Protein AF-A0A2R9UAW4-F1 (afdb_monomer_lite)

pLDDT: mean 74.95, std 17.15, range [38.56, 96.44]

Foldseek 3Di:
DDDDDDDPPPDPDPPPPVPPVVVCVVVVNDDDDDPVRVVVVVVVQVVCCVVPVDRPCVVVVVPDD

Sequence (65 aa):
MARHSRSSFTGRFVTSHKGSLQRRIAAGEADPISDRERAQLQEIRQTYIRRFGVDPEAQTVSKTA

Structure (mmCIF, N/CA/C/O backbone):
data_AF-A0A2R9UAW4-F1
#
_entry.id   AF-A0A2R9UAW4-F1
#
loop_
_atom_site.group_PDB
_atom_site.id
_atom_site.type_symbol
_atom_site.label_atom_id
_atom_site.label_alt_id
_atom_site.label_comp_id
_atom_site.label_asym_id
_atom_site.label_entity_id
_atom_site.label_seq_id
_atom_site.pdbx_PDB_ins_code
_atom_site.Cartn_x
_atom_site.Cartn_y
_atom_site.Cartn_z
_atom_site.occupancy
_atom_site.B_iso_or_equiv
_atom_site.auth_seq_id
_atom_site.auth_comp_id
_atom_site.auth_asym_id
_atom_site.auth_atom_id
_atom_site.pdbx_PDB_model_num
ATOM 1 N N . MET A 1 1 ? 10.717 58.895 6.215 1.00 40.56 1 MET A N 1
ATOM 2 C CA . MET A 1 1 ? 10.840 57.612 6.945 1.00 40.56 1 MET A CA 1
ATOM 3 C C . MET A 1 1 ? 10.096 56.533 6.158 1.00 40.56 1 MET A C 1
ATOM 5 O O . MET A 1 1 ? 8.905 56.368 6.363 1.00 40.56 1 MET A O 1
ATOM 9 N N . ALA A 1 2 ? 10.748 55.861 5.203 1.00 46.66 2 ALA A N 1
ATOM 10 C CA . ALA A 1 2 ? 10.119 54.812 4.391 1.00 46.66 2 ALA A CA 1
ATOM 11 C C . ALA A 1 2 ? 10.644 53.443 4.844 1.00 46.66 2 ALA A C 1
ATOM 13 O O . ALA A 1 2 ? 11.797 53.101 4.598 1.00 46.66 2 ALA A O 1
ATOM 14 N N . ARG A 1 3 ? 9.805 52.682 5.550 1.00 59.34 3 ARG A N 1
ATOM 15 C CA . ARG A 1 3 ? 10.060 51.284 5.907 1.00 59.34 3 ARG A CA 1
ATOM 16 C C . ARG A 1 3 ? 9.227 50.416 4.976 1.00 59.34 3 ARG A C 1
ATOM 18 O O . ARG A 1 3 ? 8.011 50.414 5.107 1.00 59.34 3 ARG A O 1
ATOM 25 N N . HIS A 1 4 ? 9.863 49.680 4.071 1.00 50.34 4 HIS A N 1
ATOM 26 C CA . HIS A 1 4 ? 9.212 48.560 3.396 1.00 50.34 4 HIS A CA 1
ATOM 27 C C . HIS A 1 4 ? 10.071 47.310 3.566 1.00 50.34 4 HIS A C 1
ATOM 29 O O . HIS A 1 4 ? 11.252 47.272 3.225 1.00 50.34 4 HIS A O 1
ATOM 35 N N . SER A 1 5 ? 9.440 46.336 4.212 1.00 53.59 5 SER A N 1
ATOM 36 C CA . SER A 1 5 ? 9.981 45.078 4.704 1.00 53.59 5 SER A CA 1
ATOM 37 C C . SER A 1 5 ? 10.450 44.182 3.558 1.00 53.59 5 SER A C 1
ATOM 39 O O . SER A 1 5 ? 9.687 43.901 2.636 1.00 53.59 5 SER A O 1
ATOM 41 N N . ARG A 1 6 ? 11.684 43.672 3.639 1.00 57.81 6 ARG A N 1
ATOM 42 C CA . ARG A 1 6 ? 12.139 42.540 2.821 1.00 57.81 6 ARG A CA 1
ATOM 43 C C . ARG A 1 6 ? 11.524 41.259 3.383 1.00 57.81 6 ARG A C 1
ATOM 45 O O . ARG A 1 6 ? 11.962 40.773 4.417 1.00 57.81 6 ARG A O 1
ATOM 52 N N . SER A 1 7 ? 10.535 40.710 2.689 1.00 54.12 7 SER A N 1
ATOM 53 C CA . SER A 1 7 ? 10.052 39.344 2.906 1.00 54.12 7 SER A CA 1
ATOM 54 C C . SER A 1 7 ? 10.551 38.468 1.759 1.00 54.12 7 SER A C 1
ATOM 56 O O . SER A 1 7 ? 9.892 38.328 0.731 1.00 54.12 7 SER A O 1
ATOM 58 N N . SER A 1 8 ? 11.744 37.900 1.916 1.00 58.53 8 SER A N 1
ATOM 59 C CA . SER A 1 8 ? 12.258 36.829 1.059 1.00 58.53 8 SER A CA 1
ATOM 60 C C . SER A 1 8 ? 11.480 35.542 1.338 1.00 58.53 8 SER A C 1
ATOM 62 O O . SER A 1 8 ? 11.788 34.806 2.272 1.00 58.53 8 SER A O 1
ATOM 64 N N . PHE A 1 9 ? 10.447 35.298 0.533 1.00 55.28 9 PHE A N 1
ATOM 65 C CA . PHE A 1 9 ? 9.661 34.069 0.539 1.00 55.28 9 PHE A CA 1
ATOM 66 C C . PHE A 1 9 ? 10.483 32.938 -0.097 1.00 55.28 9 PHE A C 1
ATOM 68 O O . PHE A 1 9 ? 10.482 32.754 -1.313 1.00 55.28 9 PHE A O 1
ATOM 75 N N . THR A 1 10 ? 11.226 32.180 0.708 1.00 61.09 10 THR A N 1
ATOM 76 C CA . THR A 1 10 ? 11.902 30.951 0.268 1.00 61.09 10 THR A CA 1
ATOM 77 C C . THR A 1 10 ? 10.914 29.785 0.268 1.00 61.09 10 THR A C 1
ATOM 79 O O . THR A 1 10 ? 10.976 28.868 1.084 1.00 61.09 10 THR A O 1
ATOM 82 N N . GLY A 1 11 ? 9.970 29.813 -0.673 1.00 54.56 11 GLY A N 1
ATOM 83 C CA . GLY A 1 11 ? 9.132 28.657 -0.971 1.00 54.56 11 GLY A CA 1
ATOM 84 C C . GLY A 1 11 ? 9.967 27.566 -1.646 1.00 54.56 11 GLY A C 1
ATOM 85 O O . GLY A 1 11 ? 10.450 27.752 -2.761 1.00 54.56 11 GLY A O 1
ATOM 86 N N . ARG A 1 12 ? 10.147 26.413 -0.990 1.00 57.50 12 ARG A N 1
ATOM 87 C CA . ARG A 1 12 ? 10.682 25.206 -1.639 1.00 57.50 12 ARG A CA 1
ATOM 88 C C . ARG A 1 12 ? 9.630 24.703 -2.630 1.00 57.50 12 ARG A C 1
ATOM 90 O O . ARG A 1 12 ? 8.667 24.052 -2.238 1.00 57.50 12 ARG A O 1
ATOM 97 N N . PHE A 1 13 ? 9.812 25.017 -3.910 1.00 52.41 13 PHE A N 1
ATOM 98 C CA . PHE A 1 13 ? 8.998 24.467 -4.990 1.00 52.41 13 PHE A CA 1
ATOM 99 C C . PHE A 1 13 ? 9.217 22.950 -5.066 1.00 52.41 13 PHE A C 1
ATOM 101 O O . PHE A 1 13 ? 10.248 22.485 -5.547 1.00 52.41 13 PHE A O 1
ATOM 108 N N . VAL A 1 14 ? 8.254 22.165 -4.581 1.00 59.66 14 VAL A N 1
ATOM 109 C CA . VAL A 1 14 ? 8.195 20.730 -4.879 1.00 59.66 14 VAL A CA 1
ATOM 110 C C . VAL A 1 14 ? 7.673 20.627 -6.308 1.00 59.66 14 VAL A C 1
ATOM 112 O O . VAL A 1 14 ? 6.488 20.840 -6.562 1.00 59.66 14 VAL A O 1
ATOM 115 N N . THR A 1 15 ? 8.567 20.397 -7.269 1.00 58.03 15 THR A N 1
ATOM 116 C CA . THR A 1 15 ? 8.181 20.241 -8.673 1.00 58.03 15 THR A CA 1
ATOM 117 C C . THR A 1 15 ? 7.309 18.994 -8.788 1.00 58.03 15 THR A C 1
ATOM 119 O O . THR A 1 15 ? 7.770 17.860 -8.663 1.00 58.03 15 THR A O 1
ATOM 122 N N . SER A 1 16 ? 6.007 19.209 -8.964 1.00 56.00 16 SER A N 1
ATOM 123 C CA . SER A 1 16 ? 5.008 18.158 -9.137 1.00 56.00 16 SER A CA 1
ATOM 124 C C . SER A 1 16 ? 5.320 17.383 -10.425 1.00 56.00 16 SER A C 1
ATOM 126 O O . SER A 1 16 ? 4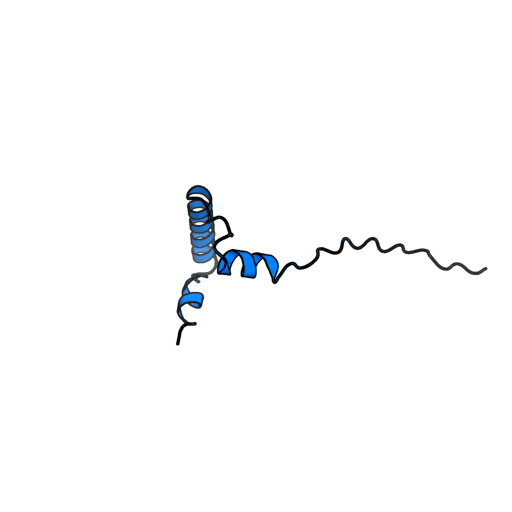.867 17.734 -11.514 1.00 56.00 16 SER A O 1
ATOM 128 N N . HIS A 1 17 ? 6.102 16.312 -10.300 1.00 58.53 17 HIS A N 1
ATOM 129 C CA . HIS A 1 17 ? 6.458 15.369 -11.362 1.00 58.53 17 HIS A CA 1
ATOM 130 C C . HIS A 1 17 ? 5.288 14.423 -11.686 1.00 58.53 17 HIS A C 1
ATOM 132 O O . HIS A 1 17 ? 5.450 13.209 -11.786 1.00 58.53 17 HIS A O 1
ATOM 138 N N . LYS A 1 18 ? 4.078 14.970 -11.862 1.00 58.38 18 LYS A N 1
ATOM 139 C CA . LYS A 1 18 ? 2.870 14.181 -12.158 1.00 58.38 18 LYS A CA 1
ATOM 140 C C . LYS A 1 18 ? 3.027 13.288 -13.401 1.00 58.38 18 LYS A C 1
ATOM 142 O O . LYS A 1 18 ? 2.381 12.252 -13.468 1.00 58.38 18 LYS A O 1
ATOM 147 N N . GLY A 1 19 ? 3.915 13.640 -14.338 1.00 68.12 19 GLY A N 1
ATOM 148 C CA . GLY A 1 19 ? 4.142 12.877 -15.571 1.00 68.12 19 GLY A CA 1
ATOM 149 C C . GLY A 1 19 ? 5.290 11.857 -15.551 1.00 68.12 19 GLY A C 1
ATOM 150 O O . GLY A 1 19 ? 5.249 10.908 -16.330 1.00 68.12 19 GLY A O 1
ATOM 151 N N . SER A 1 20 ? 6.317 12.004 -14.702 1.00 77.69 20 SER A N 1
ATOM 152 C CA . SER A 1 20 ? 7.499 11.124 -14.799 1.00 77.69 20 SER A CA 1
ATOM 153 C C . SER A 1 20 ? 7.230 9.730 -14.242 1.00 77.69 20 SER A C 1
ATOM 155 O O . SER A 1 20 ? 7.644 8.745 -14.846 1.00 77.69 20 SER A O 1
ATOM 157 N N . LEU A 1 21 ? 6.481 9.630 -13.140 1.00 77.44 21 LEU A N 1
ATOM 158 C CA . LEU A 1 21 ? 6.089 8.343 -12.573 1.00 77.44 21 LEU A CA 1
ATOM 159 C C . LEU A 1 21 ? 5.133 7.596 -13.506 1.00 77.44 21 LEU A C 1
ATOM 161 O O . LEU A 1 21 ? 5.363 6.430 -13.792 1.00 77.44 21 LEU A O 1
ATOM 165 N N . GLN A 1 22 ? 4.105 8.270 -14.033 1.00 80.00 22 GLN A N 1
ATOM 166 C CA . GLN A 1 22 ? 3.171 7.661 -14.987 1.00 80.00 22 GLN A CA 1
ATOM 167 C C . GLN A 1 22 ? 3.893 7.141 -16.231 1.00 80.00 22 GLN A C 1
ATOM 169 O O . GLN A 1 22 ? 3.624 6.025 -16.667 1.00 80.00 22 GLN A O 1
ATOM 174 N N . ARG A 1 23 ? 4.854 7.910 -16.765 1.00 82.06 23 ARG A N 1
ATOM 175 C CA . ARG A 1 23 ? 5.693 7.465 -17.883 1.00 82.06 23 ARG A CA 1
ATOM 176 C C . ARG A 1 23 ? 6.514 6.228 -17.517 1.00 82.06 23 ARG A C 1
ATOM 178 O O . ARG A 1 23 ? 6.581 5.312 -18.323 1.00 82.06 23 ARG A O 1
ATOM 185 N N . ARG A 1 24 ? 7.103 6.179 -16.318 1.00 79.75 24 ARG A N 1
ATOM 186 C CA . ARG A 1 24 ? 7.854 5.005 -15.842 1.00 79.75 24 ARG A CA 1
ATOM 187 C C . ARG A 1 24 ? 6.963 3.781 -15.652 1.00 79.75 24 ARG A C 1
ATOM 189 O O . ARG A 1 24 ? 7.351 2.703 -16.071 1.00 79.75 24 ARG A O 1
ATOM 196 N N . ILE A 1 25 ? 5.762 3.949 -15.095 1.00 78.00 25 ILE A N 1
ATOM 197 C CA . ILE A 1 25 ? 4.779 2.865 -14.954 1.00 78.00 25 ILE A CA 1
ATOM 198 C C . ILE A 1 25 ? 4.383 2.333 -16.335 1.00 78.00 25 ILE A C 1
ATOM 200 O O . ILE A 1 25 ? 4.446 1.130 -16.561 1.00 78.00 25 ILE A O 1
ATOM 204 N N . ALA A 1 26 ? 4.036 3.218 -17.276 1.00 80.44 26 ALA A N 1
ATOM 205 C CA . ALA A 1 26 ? 3.670 2.829 -18.639 1.00 80.44 26 ALA A CA 1
ATOM 206 C C . ALA A 1 26 ? 4.827 2.162 -19.403 1.00 80.44 26 ALA A C 1
ATOM 208 O O . ALA A 1 26 ? 4.587 1.304 -20.245 1.00 80.44 26 ALA A O 1
ATOM 209 N N . ALA A 1 27 ? 6.070 2.546 -19.103 1.00 85.00 27 ALA A N 1
ATOM 210 C CA . ALA A 1 27 ? 7.274 1.958 -19.680 1.00 85.00 27 ALA A CA 1
ATOM 211 C C . ALA A 1 27 ? 7.741 0.668 -18.973 1.00 85.00 27 ALA A C 1
ATOM 213 O O . ALA A 1 27 ? 8.688 0.053 -19.445 1.00 85.00 27 ALA A O 1
ATOM 214 N N . GLY A 1 28 ? 7.122 0.258 -17.856 1.00 80.81 28 GLY A N 1
ATOM 215 C CA . GLY A 1 28 ? 7.579 -0.888 -17.053 1.00 80.81 28 GLY A CA 1
ATOM 216 C C . GLY A 1 28 ? 8.847 -0.632 -16.222 1.00 80.81 28 GLY A C 1
ATOM 217 O O . GLY A 1 28 ? 9.386 -1.552 -15.625 1.00 80.81 28 GLY A O 1
ATOM 218 N N . GLU A 1 29 ? 9.293 0.622 -16.146 1.00 83.00 29 GLU A N 1
ATOM 219 C CA . GLU A 1 29 ? 10.512 1.097 -15.462 1.00 83.00 29 GLU A CA 1
ATOM 220 C C . GLU A 1 29 ? 10.243 1.557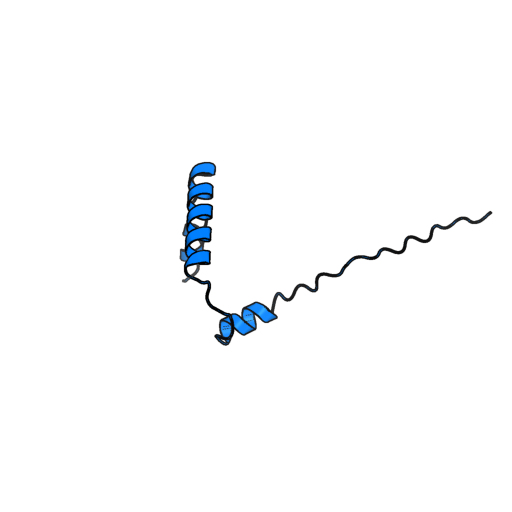 -14.013 1.00 83.00 29 GLU A C 1
ATOM 222 O O . GLU A 1 29 ? 11.072 2.197 -13.348 1.00 83.00 29 GLU A O 1
ATOM 227 N N . ALA A 1 30 ? 9.012 1.369 -13.542 1.00 80.50 30 ALA A N 1
ATOM 228 C CA . ALA A 1 30 ? 8.657 1.582 -12.150 1.00 80.50 30 ALA A CA 1
ATOM 229 C C . ALA A 1 30 ? 8.863 0.272 -11.393 1.00 80.50 30 ALA A C 1
ATOM 231 O O . ALA A 1 30 ? 8.261 -0.741 -11.747 1.00 80.50 30 ALA A O 1
ATOM 232 N N . ASP A 1 31 ? 9.684 0.316 -10.346 1.00 81.06 31 ASP A N 1
ATOM 233 C CA . ASP A 1 31 ? 9.903 -0.848 -9.500 1.00 81.06 31 ASP A CA 1
ATOM 234 C C . ASP A 1 31 ? 8.568 -1.292 -8.884 1.00 81.06 31 ASP A C 1
ATOM 236 O O . ASP A 1 31 ? 7.832 -0.460 -8.332 1.00 81.06 31 ASP A O 1
ATOM 240 N N . PRO A 1 32 ? 8.214 -2.583 -8.988 1.00 81.62 32 PRO A N 1
ATOM 241 C CA . PRO A 1 32 ? 7.032 -3.093 -8.324 1.00 81.62 32 PRO A CA 1
ATOM 242 C C . PRO A 1 32 ? 7.217 -2.991 -6.808 1.00 81.62 32 PRO A C 1
ATOM 244 O O . PRO A 1 32 ? 8.315 -3.171 -6.285 1.00 81.62 32 PRO A O 1
ATOM 247 N N . ILE A 1 33 ? 6.119 -2.748 -6.092 1.00 87.25 33 ILE A N 1
ATOM 248 C CA . ILE A 1 33 ? 6.133 -2.789 -4.627 1.00 87.25 33 ILE A CA 1
ATOM 249 C C . ILE A 1 33 ? 6.575 -4.173 -4.138 1.00 87.25 33 ILE A C 1
ATOM 251 O O . ILE A 1 33 ? 6.119 -5.205 -4.647 1.00 87.25 33 ILE A O 1
ATOM 255 N N . SER A 1 34 ? 7.438 -4.184 -3.129 1.00 89.62 34 SER A N 1
ATOM 256 C CA . SER A 1 34 ? 7.909 -5.399 -2.471 1.00 89.62 34 SER A CA 1
ATOM 257 C C . SER A 1 34 ? 6.803 -6.075 -1.656 1.00 89.62 34 SER A C 1
ATOM 259 O O . SER A 1 34 ? 5.798 -5.460 -1.288 1.00 89.62 34 SER A O 1
ATOM 261 N N . ASP A 1 35 ? 7.005 -7.342 -1.295 1.00 91.25 35 ASP A N 1
ATOM 262 C CA . ASP A 1 35 ? 6.056 -8.094 -0.461 1.00 91.25 35 ASP A CA 1
ATOM 263 C C . ASP A 1 35 ? 5.855 -7.465 0.921 1.00 91.25 35 ASP A C 1
ATOM 265 O O . ASP A 1 35 ? 4.747 -7.452 1.462 1.00 91.25 35 ASP A O 1
ATOM 269 N N . ARG A 1 36 ? 6.915 -6.869 1.475 1.00 92.06 36 ARG A N 1
ATOM 270 C CA . ARG A 1 36 ? 6.835 -6.130 2.737 1.00 92.06 36 ARG A CA 1
ATOM 271 C C . ARG A 1 36 ? 5.927 -4.910 2.607 1.00 92.06 36 ARG A C 1
ATOM 273 O O . ARG A 1 36 ? 5.100 -4.670 3.483 1.00 92.06 36 ARG A O 1
ATOM 280 N N . GLU A 1 37 ? 6.074 -4.150 1.528 1.00 91.44 37 GLU A N 1
ATOM 281 C CA . GLU A 1 37 ? 5.239 -2.974 1.265 1.00 91.44 37 GLU A CA 1
ATOM 282 C C . G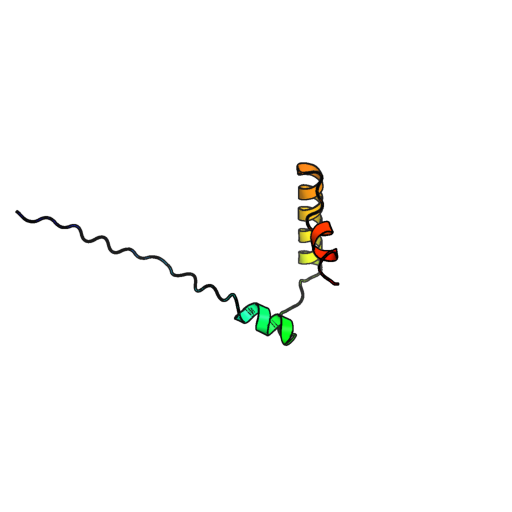LU A 1 37 ? 3.784 -3.382 1.005 1.00 91.44 37 GLU A C 1
ATOM 284 O O . GLU A 1 37 ? 2.865 -2.744 1.518 1.00 91.44 37 GLU A O 1
ATOM 289 N N . ARG A 1 38 ? 3.555 -4.501 0.303 1.00 91.81 38 ARG A N 1
ATOM 290 C CA . ARG A 1 38 ? 2.215 -5.086 0.133 1.00 91.81 38 ARG A CA 1
ATOM 291 C C . ARG A 1 38 ? 1.558 -5.407 1.474 1.00 91.81 38 ARG A C 1
ATOM 293 O O . ARG A 1 38 ? 0.401 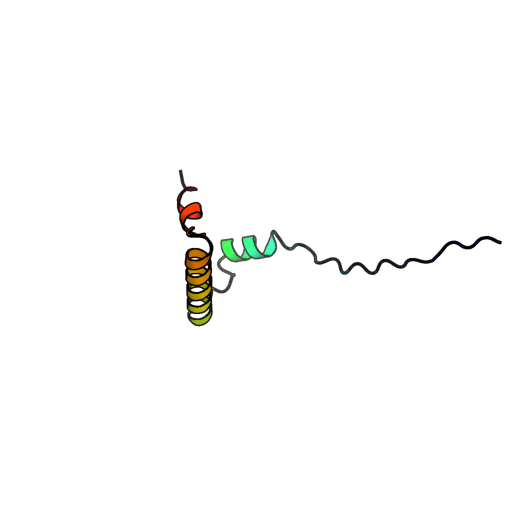-5.043 1.677 1.00 91.81 38 ARG A O 1
ATOM 300 N N . ALA A 1 39 ? 2.282 -6.042 2.395 1.00 92.94 39 ALA A N 1
ATOM 301 C CA . ALA A 1 39 ? 1.762 -6.370 3.723 1.00 92.94 39 ALA A CA 1
ATOM 302 C C . ALA A 1 39 ? 1.403 -5.111 4.535 1.00 92.94 39 ALA A C 1
ATOM 304 O O . ALA A 1 39 ? 0.339 -5.050 5.150 1.00 92.94 39 ALA A O 1
ATOM 305 N N . GLN A 1 40 ? 2.242 -4.071 4.477 1.00 95.50 40 GLN A N 1
ATOM 306 C CA . GLN A 1 40 ? 1.958 -2.787 5.130 1.00 95.50 40 GLN A CA 1
ATOM 307 C C . GLN A 1 40 ? 0.697 -2.122 4.566 1.00 95.50 40 GLN A C 1
ATOM 309 O O . GLN A 1 40 ? -0.145 -1.636 5.321 1.00 95.50 40 GLN A O 1
ATOM 314 N N . LEU A 1 41 ? 0.523 -2.134 3.242 1.00 93.50 41 LEU A N 1
ATOM 315 C CA . LEU A 1 41 ? -0.680 -1.595 2.604 1.00 93.50 41 LEU A CA 1
ATOM 316 C C . LEU A 1 41 ? -1.941 -2.369 3.009 1.00 93.50 41 LEU A C 1
ATOM 318 O O . LEU A 1 41 ? -2.984 -1.754 3.238 1.00 93.50 41 LEU A O 1
ATOM 322 N N . GLN A 1 42 ? -1.851 -3.694 3.162 1.00 93.75 42 GLN A N 1
ATOM 323 C CA . GLN A 1 42 ? -2.960 -4.507 3.666 1.00 93.75 42 GLN A CA 1
ATOM 324 C C . GLN A 1 42 ? -3.336 -4.133 5.105 1.00 93.75 42 GLN A C 1
ATOM 326 O O . GLN A 1 42 ? -4.520 -3.975 5.400 1.00 93.75 42 GLN A O 1
ATOM 331 N N . GLU A 1 43 ? -2.361 -3.929 5.993 1.00 95.12 43 GLU A N 1
ATOM 332 C CA . GLU A 1 43 ? -2.615 -3.507 7.377 1.00 95.12 43 GLU A CA 1
ATOM 333 C C . GLU A 1 43 ? -3.304 -2.132 7.441 1.00 95.12 43 GLU A C 1
ATOM 335 O O . GLU A 1 43 ? -4.297 -1.942 8.159 1.00 95.12 43 GLU A O 1
ATOM 340 N N . ILE A 1 44 ? -2.822 -1.181 6.635 1.00 94.88 44 ILE A N 1
ATOM 341 C CA . ILE A 1 44 ? -3.423 0.152 6.510 1.00 94.88 44 ILE A CA 1
ATOM 342 C C . ILE A 1 44 ? -4.860 0.038 5.991 1.00 94.88 44 ILE A C 1
ATOM 344 O O . ILE A 1 44 ? -5.764 0.665 6.551 1.00 94.88 44 ILE A O 1
ATOM 348 N N . ARG A 1 45 ? -5.101 -0.797 4.972 1.00 93.00 45 ARG A N 1
ATOM 349 C CA . ARG A 1 45 ? -6.442 -1.036 4.419 1.00 93.00 45 ARG A CA 1
ATOM 350 C C . ARG A 1 45 ? -7.396 -1.598 5.468 1.00 93.00 45 ARG A C 1
ATOM 352 O O . ARG A 1 45 ? -8.490 -1.066 5.626 1.00 93.00 45 ARG A O 1
ATOM 359 N N . GLN A 1 46 ? -6.985 -2.614 6.226 1.00 95.38 46 GLN A N 1
ATOM 360 C CA . GLN A 1 46 ? -7.818 -3.188 7.289 1.00 95.38 46 GLN A CA 1
ATOM 361 C C . GLN A 1 46 ? -8.149 -2.158 8.371 1.00 95.38 46 GLN A C 1
ATOM 363 O O . GLN A 1 46 ? -9.283 -2.081 8.848 1.00 95.38 46 GLN A O 1
ATOM 368 N N . THR A 1 47 ? -7.179 -1.316 8.727 1.00 96.44 47 THR A N 1
ATOM 369 C CA . THR A 1 47 ? -7.397 -0.216 9.672 1.00 96.44 47 THR A CA 1
ATOM 370 C C . THR A 1 47 ? -8.403 0.797 9.131 1.00 96.44 47 THR A C 1
ATOM 372 O O . THR A 1 47 ? -9.282 1.243 9.870 1.00 96.44 47 THR A O 1
ATOM 375 N N . TYR A 1 48 ? -8.307 1.147 7.848 1.00 94.75 48 TYR A N 1
ATOM 376 C CA . TYR A 1 48 ? -9.239 2.058 7.192 1.00 94.75 48 TYR A CA 1
ATOM 377 C C . TYR A 1 48 ? -10.662 1.487 7.177 1.00 94.75 48 TYR A C 1
ATOM 379 O O . TYR A 1 48 ? -11.588 2.150 7.643 1.00 94.75 48 TYR A O 1
ATOM 387 N N . ILE A 1 49 ? -10.828 0.234 6.740 1.00 95.25 49 ILE A N 1
ATOM 388 C CA . ILE A 1 49 ? -12.127 -0.456 6.725 1.00 95.25 49 ILE A CA 1
ATOM 389 C C . ILE A 1 49 ? -12.716 -0.509 8.135 1.00 95.25 49 ILE A C 1
ATOM 391 O O . ILE A 1 49 ? -13.882 -0.183 8.324 1.00 95.25 49 ILE A O 1
ATOM 395 N N . ARG A 1 50 ? -11.916 -0.842 9.153 1.00 94.50 50 ARG A N 1
ATOM 396 C CA . ARG A 1 50 ? -12.389 -0.872 10.544 1.00 94.50 50 ARG A CA 1
ATOM 397 C C . ARG A 1 50 ? -12.889 0.493 11.026 1.00 94.50 50 ARG A C 1
ATOM 399 O O . ARG A 1 50 ? -13.843 0.546 11.793 1.00 94.50 50 ARG A O 1
ATOM 406 N N . ARG A 1 51 ? -12.229 1.584 10.627 1.00 95.88 51 ARG A N 1
ATOM 407 C CA . ARG A 1 51 ? -12.568 2.945 11.078 1.00 95.88 51 ARG A CA 1
ATOM 408 C C . ARG A 1 51 ? -13.752 3.547 10.335 1.00 95.88 51 ARG A C 1
ATOM 410 O O . ARG A 1 51 ? -14.533 4.268 10.943 1.00 95.88 51 ARG A O 1
ATOM 417 N N . PHE A 1 52 ? -13.851 3.290 9.037 1.00 93.94 52 PHE A N 1
ATOM 418 C CA . PHE A 1 52 ? -14.780 3.997 8.156 1.00 93.94 52 PHE A CA 1
ATOM 419 C C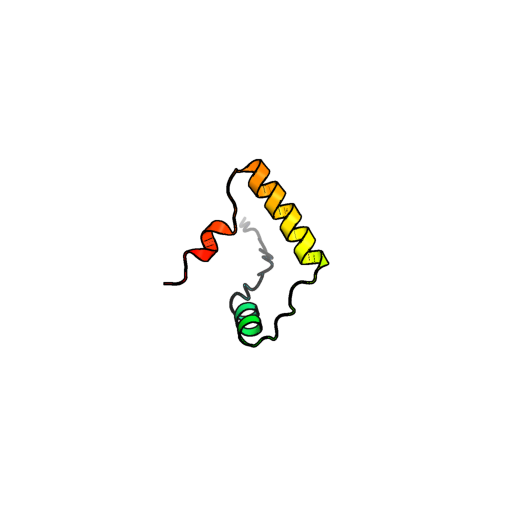 . PHE A 1 52 ? -15.851 3.092 7.544 1.00 93.94 52 PHE A C 1
ATOM 421 O O . PHE A 1 52 ? -16.795 3.597 6.950 1.00 93.94 52 PHE A O 1
ATOM 428 N N . GLY A 1 53 ? -15.718 1.769 7.662 1.00 91.81 53 GLY A N 1
ATOM 429 C CA . GLY A 1 53 ? -16.641 0.791 7.078 1.00 91.81 53 GLY A CA 1
ATOM 430 C C . GLY A 1 53 ? -16.601 0.718 5.548 1.00 91.81 53 GLY A C 1
ATOM 431 O O . GLY A 1 53 ? -17.407 0.010 4.955 1.00 91.81 53 GLY A O 1
ATOM 432 N N . VAL A 1 54 ? -15.683 1.442 4.903 1.00 90.06 54 VAL A N 1
ATOM 433 C CA . VAL A 1 54 ? -15.568 1.541 3.444 1.00 90.06 54 VAL A CA 1
ATOM 434 C C . VAL A 1 54 ? -14.239 0.951 3.007 1.00 90.06 54 VAL A C 1
ATOM 436 O O . VAL A 1 54 ? -13.196 1.262 3.579 1.00 90.06 54 VAL A O 1
ATOM 439 N N . ASP A 1 55 ? -14.273 0.122 1.970 1.00 88.12 55 ASP A N 1
ATOM 440 C CA . ASP A 1 55 ? -13.068 -0.374 1.323 1.00 88.12 55 ASP A CA 1
ATOM 441 C C . ASP A 1 55 ? -12.582 0.630 0.261 1.00 88.12 55 ASP A C 1
ATOM 443 O O . ASP A 1 55 ? -13.297 0.868 -0.719 1.00 88.12 55 ASP A O 1
ATOM 447 N N . PRO A 1 56 ? -11.391 1.238 0.426 1.00 83.06 56 PRO A N 1
ATOM 448 C CA . PRO A 1 56 ? -10.894 2.253 -0.500 1.00 83.06 56 PRO A CA 1
ATOM 449 C C . PRO A 1 56 ? -10.615 1.698 -1.903 1.00 83.06 56 PRO A C 1
ATOM 451 O O . PRO A 1 56 ? -10.640 2.458 -2.869 1.00 83.06 56 PRO A O 1
ATOM 454 N N . GLU A 1 57 ? -10.385 0.390 -2.043 1.00 81.81 57 GLU A N 1
ATOM 455 C CA . GLU A 1 57 ? -10.140 -0.231 -3.351 1.00 81.81 57 GLU A CA 1
ATOM 456 C C . GLU A 1 57 ? -11.415 -0.732 -4.040 1.00 81.81 57 GLU A C 1
ATOM 458 O O . GLU A 1 57 ? -11.408 -0.951 -5.248 1.00 81.81 57 GLU A O 1
ATOM 463 N N . ALA A 1 58 ? -12.546 -0.844 -3.336 1.00 78.12 58 ALA A N 1
ATOM 464 C CA . ALA A 1 58 ? -13.807 -1.251 -3.962 1.00 78.12 58 ALA A CA 1
ATOM 465 C C . ALA A 1 58 ? -14.317 -0.232 -5.004 1.00 78.12 58 ALA A C 1
ATOM 467 O O . ALA A 1 58 ? -15.128 -0.574 -5.858 1.00 78.12 58 ALA A O 1
ATOM 468 N N . GLN A 1 59 ? -13.836 1.017 -4.966 1.00 65.25 59 GLN A N 1
ATOM 469 C CA . GLN A 1 59 ? -14.223 2.061 -5.923 1.00 65.25 59 GLN A CA 1
ATOM 470 C C . GLN A 1 59 ? -13.421 2.024 -7.233 1.00 65.25 59 GLN A C 1
ATOM 472 O O . GLN A 1 59 ? -13.871 2.574 -8.238 1.00 65.25 59 GLN A O 1
ATOM 477 N N . THR A 1 60 ? -12.236 1.404 -7.255 1.00 62.31 60 THR A N 1
ATOM 478 C CA . THR A 1 60 ? -11.348 1.450 -8.431 1.00 62.31 60 THR A CA 1
ATOM 479 C C . THR A 1 60 ? -11.702 0.405 -9.490 1.00 62.31 60 THR A C 1
ATOM 481 O O . THR A 1 60 ? -11.393 0.613 -10.662 1.00 62.31 60 THR A O 1
ATOM 484 N N . VAL A 1 61 ? -12.416 -0.664 -9.120 1.00 58.12 61 VAL A N 1
ATOM 485 C CA . VAL A 1 61 ? -12.884 -1.708 -10.055 1.00 58.12 61 VAL A CA 1
ATOM 486 C C . VAL A 1 61 ? -13.996 -1.235 -10.998 1.00 58.12 61 VAL A C 1
ATOM 488 O O . VAL A 1 61 ? -14.197 -1.828 -12.051 1.00 58.12 61 VAL A O 1
ATOM 491 N N . SER A 1 62 ? -14.683 -0.135 -10.682 1.00 57.72 62 SER A N 1
ATOM 492 C CA . SER A 1 62 ? -15.830 0.352 -11.465 1.00 57.72 62 SER A CA 1
ATOM 493 C C . SER A 1 62 ? -15.452 1.226 -12.667 1.00 57.72 62 SER A C 1
ATOM 495 O O . SER A 1 62 ? -16.336 1.709 -13.369 1.00 57.72 62 SER A O 1
ATOM 497 N N . LYS A 1 63 ? -14.156 1.470 -12.918 1.00 51.50 63 LYS A N 1
ATOM 498 C CA . LYS A 1 63 ? -13.682 2.319 -14.027 1.00 51.50 63 LYS A 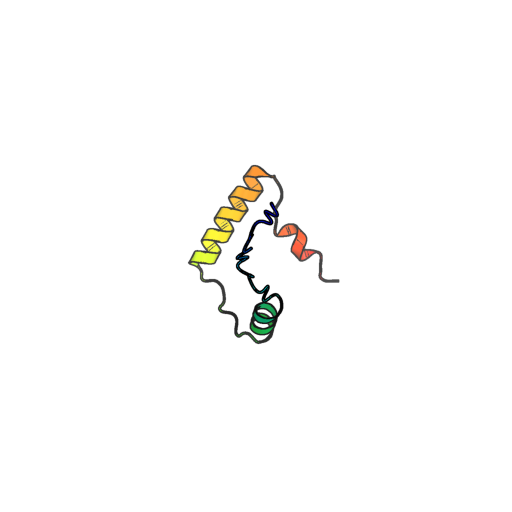CA 1
ATOM 499 C C . LYS A 1 63 ? -12.988 1.508 -15.121 1.00 51.50 63 LYS A C 1
ATOM 501 O O . LYS A 1 63 ? -11.859 1.795 -15.509 1.00 51.50 63 LYS A O 1
ATOM 506 N N . THR A 1 64 ? -13.671 0.483 -15.609 1.00 49.16 64 THR A N 1
ATOM 507 C CA . THR A 1 64 ? -13.393 -0.144 -16.907 1.00 49.16 64 THR A CA 1
ATOM 508 C C . THR A 1 64 ? -14.720 -0.577 -17.524 1.00 49.16 64 THR A C 1
ATOM 510 O O . THR A 1 64 ? -15.204 -1.680 -17.293 1.00 49.16 64 THR A O 1
ATOM 513 N N . ALA A 1 65 ? -15.324 0.347 -18.267 1.00 38.56 65 ALA A N 1
ATOM 514 C CA . ALA A 1 65 ? -16.308 0.102 -19.313 1.00 38.56 65 ALA A CA 1
ATOM 515 C C . ALA A 1 65 ? -16.028 1.107 -20.434 1.00 38.56 65 ALA A C 1
ATOM 517 O O . ALA A 1 65 ? -15.752 2.283 -20.087 1.00 38.56 65 ALA A O 1
#

Secondary structure (DSSP, 8-state):
-----------------HHHHHHHHHTT-SPPPPHHHHHHHHHHHHHHHHHHS--TTTTTTT---

Radius of gyration: 21.4 Å; chains: 1; bounding box: 29×66×31 Å